Protein AF-A0A352XR32-F1 (afdb_monomer)

Secondary structure (DSSP, 8-state):
-EEEEETTEEEEE-SSSPP-SHHHHHT--HHHHHHHHHHHHTTT----SSSSEEEE--TT--HHHHHHHHH-

Foldseek 3Di:
DDKDDDPQKIFAFQDDDDDPDPVSQVPTDQVVQQVVQVVCVVQVDHDDHRHTRIDGDDPPDDPVNVVSVVPD

Solvent-accessible surface area (backbone atoms only — not comparable to full-atom values): 4338 Å² total; per-residue (Å²): 104,35,77,50,73,60,89,58,35,37,34,40,36,51,34,95,66,78,66,88,49,72,72,60,50,68,69,43,42,50,68,60,28,34,52,50,45,53,57,36,42,77,71,78,48,83,63,71,77,54,49,50,54,50,49,70,68,55,94,86,64,50,70,67,58,54,51,53,65,72,74,107

Sequence (72 aa):
MHVAQIGAKGCAMFRYERARNYRAWWDIDMHLSYAYWLFLANRGILFPPGFDDQWTISIQHTQADIDHHLHV

Nearest PDB structures (foldseek):
  2yku-assembly1_C  TM=9.347E-01  e=8.046E-02  Mesorhizobium sp. LUK
  3l44-assembly1_B  TM=9.494E-01  e=1.492E-01  Bacillus anthracis str. 'Ames Ancestor'
  2cfb-assembly1_A-2  TM=9.212E-01  e=3.401E-01  Synechococcus elongatus
  4zm4-assembly2_C  TM=7.854E-01  e=1.492E-01  Streptomyces pactum
  4zm4-assembly3_F  TM=7.851E-01  e=1.492E-01  Streptomyces pactum

Mean predicted aligned error: 3.41 Å

Radius of gyration: 12.49 Å; Cα contacts (8 Å, |Δi|>4): 84; chains: 1; bounding box: 31×18×30 Å

Structure (mmCIF, N/CA/C/O backbone):
data_AF-A0A352XR32-F1
#
_entry.id   AF-A0A352XR32-F1
#
loop_
_atom_site.group_PDB
_atom_site.id
_atom_site.type_symbol
_atom_site.label_atom_id
_atom_site.label_alt_id
_atom_site.label_comp_id
_atom_site.label_asym_id
_atom_site.label_entity_id
_atom_site.label_seq_id
_atom_site.pdbx_PDB_ins_code
_atom_site.Cartn_x
_atom_site.Cartn_y
_atom_site.Cartn_z
_atom_site.occupancy
_atom_site.B_iso_or_equiv
_atom_site.auth_seq_id
_atom_site.auth_comp_id
_atom_site.auth_asym_id
_atom_site.auth_atom_id
_atom_site.pdbx_PDB_model_num
ATOM 1 N N . MET A 1 1 ? 5.691 -7.156 -5.876 1.00 78.31 1 MET A N 1
ATOM 2 C CA . MET A 1 1 ? 5.249 -6.169 -4.869 1.00 78.31 1 MET A CA 1
ATOM 3 C C . MET A 1 1 ? 6.098 -6.367 -3.632 1.00 78.31 1 MET A C 1
ATOM 5 O O . MET A 1 1 ? 6.230 -7.500 -3.185 1.00 78.31 1 MET A O 1
ATOM 9 N N . HIS A 1 2 ? 6.711 -5.301 -3.125 1.00 87.62 2 HIS A N 1
ATOM 10 C CA . HIS A 1 2 ? 7.464 -5.329 -1.868 1.00 87.62 2 HIS A CA 1
ATOM 11 C C . HIS A 1 2 ? 6.803 -4.398 -0.872 1.00 87.62 2 HIS A C 1
ATOM 13 O O . HIS A 1 2 ? 6.606 -3.225 -1.183 1.00 87.62 2 HIS A O 1
ATOM 19 N N . VAL A 1 3 ? 6.504 -4.922 0.314 1.00 85.56 3 VAL A N 1
ATOM 20 C CA . VAL A 1 3 ? 5.910 -4.149 1.403 1.00 85.56 3 VAL A CA 1
ATOM 21 C C . VAL A 1 3 ? 6.993 -3.743 2.396 1.00 85.56 3 VAL A C 1
ATOM 23 O O . VAL A 1 3 ? 7.815 -4.562 2.815 1.00 85.56 3 VAL A O 1
ATOM 26 N N . ALA A 1 4 ? 7.008 -2.467 2.765 1.00 86.88 4 ALA A N 1
ATOM 27 C CA . ALA A 1 4 ? 7.821 -1.935 3.848 1.00 86.88 4 ALA A CA 1
ATOM 28 C C . ALA A 1 4 ? 6.906 -1.301 4.899 1.00 86.88 4 ALA A C 1
ATOM 30 O O . ALA A 1 4 ? 5.941 -0.631 4.554 1.00 86.88 4 ALA A O 1
ATOM 31 N N . GLN A 1 5 ? 7.213 -1.494 6.181 1.00 89.00 5 GLN A N 1
ATOM 32 C CA . GLN A 1 5 ? 6.423 -0.956 7.287 1.00 89.00 5 GLN A CA 1
ATOM 33 C C . GLN A 1 5 ? 7.343 -0.489 8.412 1.00 89.00 5 GLN A C 1
ATOM 35 O O . GLN A 1 5 ? 8.311 -1.172 8.753 1.00 89.00 5 GLN A O 1
ATOM 40 N N . ILE A 1 6 ? 6.999 0.645 9.020 1.00 86.38 6 ILE A N 1
ATOM 41 C CA . ILE A 1 6 ? 7.541 1.094 10.302 1.00 86.38 6 ILE A CA 1
ATOM 42 C C . ILE A 1 6 ? 6.367 1.596 11.151 1.00 86.38 6 ILE A C 1
ATOM 44 O O . ILE A 1 6 ? 5.774 2.636 10.863 1.00 86.38 6 ILE A O 1
ATOM 48 N N . GLY A 1 7 ? 6.027 0.850 12.204 1.00 91.44 7 GLY A N 1
ATOM 49 C CA . GLY A 1 7 ? 4.879 1.160 13.059 1.00 91.44 7 GLY A CA 1
ATOM 50 C C . GLY A 1 7 ? 3.569 1.205 12.267 1.00 91.44 7 GLY A C 1
ATOM 51 O O . GLY A 1 7 ? 3.264 0.278 11.525 1.00 91.44 7 GLY A O 1
ATOM 52 N N . ALA A 1 8 ? 2.819 2.299 12.415 1.00 92.69 8 ALA A N 1
ATOM 53 C CA . ALA A 1 8 ? 1.522 2.501 11.765 1.00 92.69 8 ALA A CA 1
ATOM 54 C C . ALA A 1 8 ? 1.608 2.991 10.305 1.00 92.69 8 ALA A C 1
ATOM 56 O O . ALA A 1 8 ? 0.572 3.197 9.677 1.00 92.69 8 ALA A O 1
ATOM 57 N N . LYS A 1 9 ? 2.813 3.205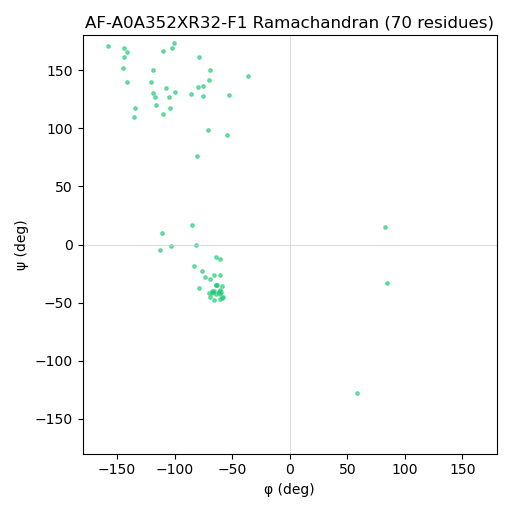 9.759 1.00 92.00 9 LYS A N 1
ATOM 58 C CA . LYS A 1 9 ? 3.016 3.608 8.362 1.00 92.00 9 LYS A CA 1
ATOM 59 C C . LYS A 1 9 ? 3.579 2.445 7.558 1.00 92.00 9 LYS A C 1
ATOM 61 O O . LYS A 1 9 ? 4.550 1.808 7.977 1.00 92.00 9 LYS A O 1
ATOM 66 N N . GLY A 1 10 ? 3.020 2.225 6.378 1.00 91.25 10 GLY A N 1
ATOM 67 C CA . GLY A 1 10 ? 3.531 1.249 5.432 1.00 91.25 10 GLY A CA 1
ATOM 68 C C . GLY A 1 10 ? 3.449 1.742 4.002 1.00 91.25 10 GLY A C 1
ATOM 69 O O . GLY A 1 10 ? 2.797 2.746 3.708 1.00 91.25 10 GLY A O 1
ATOM 70 N N . CYS A 1 11 ? 4.161 1.042 3.128 1.00 90.38 11 CYS A N 1
ATOM 71 C CA . CYS A 1 11 ? 3.917 1.152 1.712 1.00 90.38 11 CYS A CA 1
ATOM 72 C C . CYS A 1 11 ? 4.119 -0.153 0.955 1.00 90.38 11 CYS A C 1
ATOM 74 O O . CYS A 1 11 ? 4.953 -0.982 1.340 1.00 90.38 11 CYS A O 1
ATOM 76 N N . ALA A 1 12 ?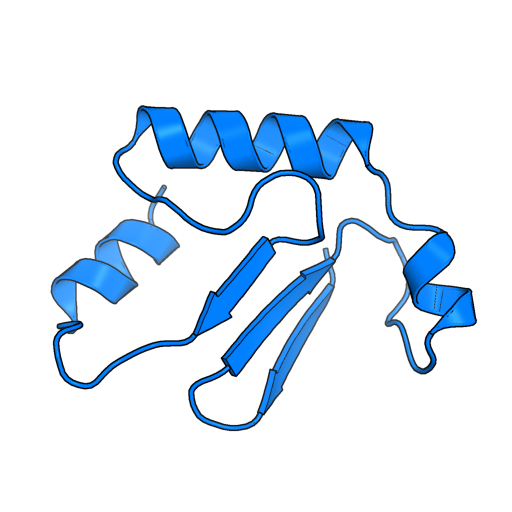 3.395 -0.311 -0.150 1.00 89.69 12 ALA A N 1
ATOM 77 C CA . ALA A 1 12 ? 3.608 -1.381 -1.100 1.00 89.69 12 ALA A CA 1
ATOM 78 C C . ALA A 1 12 ? 4.038 -0.857 -2.468 1.00 89.69 12 ALA A C 1
ATOM 80 O O . ALA A 1 12 ? 3.333 -0.123 -3.156 1.00 89.69 12 ALA A O 1
ATOM 81 N N . MET A 1 13 ? 5.227 -1.292 -2.875 1.00 91.06 13 MET A N 1
ATOM 82 C CA . MET A 1 13 ? 5.880 -0.836 -4.094 1.00 91.06 13 MET A CA 1
ATOM 83 C C . MET A 1 13 ? 5.786 -1.905 -5.184 1.00 91.06 13 MET A C 1
ATOM 85 O O . MET A 1 13 ? 6.214 -3.057 -5.000 1.00 91.06 13 MET A O 1
ATOM 89 N N . PHE A 1 14 ? 5.285 -1.513 -6.354 1.00 90.31 14 PHE A N 1
ATOM 90 C CA . PHE A 1 14 ? 5.228 -2.348 -7.553 1.00 90.31 14 PHE A CA 1
ATOM 91 C C . PHE A 1 14 ? 6.579 -2.373 -8.270 1.00 90.31 14 PHE A C 1
ATOM 93 O O . PHE A 1 14 ? 6.807 -1.714 -9.278 1.00 90.31 14 PHE A O 1
ATOM 100 N N . ARG A 1 15 ? 7.502 -3.145 -7.696 1.00 88.81 15 ARG A N 1
ATOM 101 C CA . ARG A 1 15 ? 8.851 -3.399 -8.215 1.00 88.81 15 ARG A CA 1
ATOM 102 C C . ARG A 1 15 ? 9.269 -4.844 -7.927 1.00 88.81 15 ARG A C 1
ATOM 104 O O . ARG A 1 15 ? 8.671 -5.500 -7.066 1.00 88.81 15 ARG A O 1
ATOM 111 N N . TYR A 1 16 ? 10.271 -5.342 -8.653 1.00 86.62 16 TYR A N 1
ATOM 112 C CA . TYR A 1 16 ? 10.757 -6.722 -8.509 1.00 86.62 16 TYR A CA 1
ATOM 113 C C . TYR A 1 16 ? 11.673 -6.915 -7.296 1.00 86.62 16 TYR A C 1
ATOM 115 O O . TYR A 1 16 ? 11.585 -7.930 -6.612 1.00 86.62 16 TYR A O 1
ATOM 123 N N . GLU A 1 17 ? 12.523 -5.937 -6.992 1.00 89.19 17 GLU A N 1
ATOM 124 C CA . GLU A 1 17 ? 13.452 -5.998 -5.858 1.00 89.19 17 GLU A CA 1
ATOM 125 C C . GLU A 1 17 ? 12.927 -5.194 -4.661 1.00 89.19 17 GLU A C 1
ATOM 127 O O . GLU A 1 17 ? 11.961 -4.446 -4.781 1.00 89.19 17 GLU A O 1
ATOM 132 N N . ARG A 1 18 ? 13.585 -5.242 -3.499 1.00 87.44 18 ARG A N 1
ATOM 133 C CA . ARG A 1 18 ? 13.252 -4.364 -2.358 1.00 87.44 18 ARG A CA 1
ATOM 134 C C . ARG A 1 18 ? 13.972 -3.017 -2.460 1.00 87.44 18 ARG A C 1
ATOM 136 O O . ARG A 1 18 ? 15.186 -2.997 -2.657 1.00 87.44 18 ARG A O 1
ATOM 143 N N . ALA A 1 19 ? 13.257 -1.895 -2.320 1.00 88.88 19 ALA A N 1
ATOM 144 C CA . ALA A 1 19 ? 13.890 -0.576 -2.376 1.00 88.88 19 ALA A CA 1
ATOM 145 C C . ALA A 1 19 ? 14.641 -0.330 -1.062 1.00 88.88 19 ALA A C 1
ATOM 147 O O . ALA A 1 19 ? 14.082 -0.500 0.021 1.00 88.88 19 ALA A O 1
ATOM 148 N N . ARG A 1 20 ? 15.925 0.033 -1.149 1.00 90.38 20 ARG A N 1
ATOM 149 C CA . ARG A 1 20 ? 16.772 0.338 0.023 1.00 90.38 20 ARG A CA 1
ATOM 150 C C . ARG A 1 20 ? 17.185 1.807 0.104 1.00 90.38 20 ARG A C 1
ATOM 152 O O . ARG A 1 20 ? 17.848 2.206 1.053 1.00 90.38 20 ARG A O 1
ATOM 159 N N . ASN 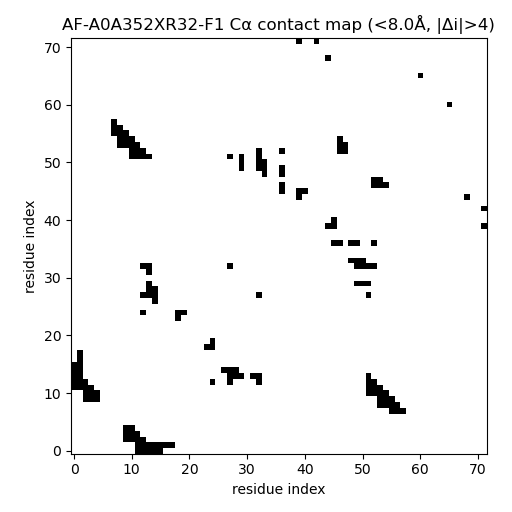A 1 21 ? 16.834 2.595 -0.905 1.00 90.75 21 ASN A N 1
ATOM 160 C CA . ASN A 1 21 ? 17.107 4.021 -0.997 1.00 90.75 21 ASN A CA 1
ATOM 161 C C . ASN A 1 21 ? 16.110 4.669 -1.970 1.00 90.75 21 ASN A C 1
ATOM 163 O O . ASN A 1 21 ? 15.383 3.975 -2.681 1.00 90.75 21 ASN A O 1
ATOM 167 N N . TYR A 1 22 ? 16.110 5.999 -2.013 1.00 89.00 22 TYR A N 1
ATOM 168 C CA . TYR A 1 22 ? 15.199 6.775 -2.854 1.00 89.00 22 TYR A CA 1
ATOM 169 C C . TYR A 1 22 ? 15.393 6.532 -4.361 1.00 89.00 22 TYR A C 1
ATOM 171 O O . TYR A 1 22 ? 14.425 6.488 -5.108 1.00 89.00 22 TYR A O 1
ATOM 179 N N . ARG A 1 23 ? 16.632 6.305 -4.819 1.00 90.69 23 ARG A N 1
ATOM 180 C CA . ARG A 1 23 ? 16.909 6.033 -6.242 1.00 90.69 23 ARG A CA 1
ATOM 181 C C . ARG A 1 23 ? 16.264 4.726 -6.692 1.00 90.69 23 ARG A C 1
ATOM 183 O O . ARG A 1 23 ? 15.639 4.690 -7.734 1.00 90.69 23 ARG A O 1
ATOM 190 N N . ALA A 1 24 ? 16.348 3.689 -5.864 1.00 87.88 24 ALA A N 1
ATOM 191 C CA . ALA A 1 24 ? 15.698 2.409 -6.122 1.00 87.88 24 ALA A CA 1
ATOM 192 C C . ALA A 1 24 ? 14.159 2.502 -6.097 1.00 87.88 24 ALA A C 1
ATOM 194 O O . ALA A 1 24 ? 13.488 1.677 -6.717 1.00 87.88 24 ALA A O 1
ATOM 195 N N . TRP A 1 25 ? 13.600 3.468 -5.359 1.00 86.94 25 TRP A N 1
ATOM 196 C CA . TRP A 1 25 ? 12.164 3.767 -5.355 1.00 86.94 25 TRP A CA 1
ATOM 197 C C . TRP A 1 25 ? 11.718 4.481 -6.642 1.00 86.94 25 TRP A C 1
ATOM 199 O O . TRP A 1 25 ? 10.592 4.281 -7.074 1.00 86.94 25 TRP A O 1
ATOM 209 N N . TRP A 1 26 ? 12.597 5.236 -7.305 1.00 88.50 26 TRP A N 1
ATOM 210 C CA . TRP A 1 26 ? 12.269 5.920 -8.562 1.00 88.50 26 TRP A CA 1
ATOM 211 C C . TRP A 1 26 ? 11.855 4.962 -9.695 1.00 88.50 26 TRP A C 1
ATOM 213 O O . TRP A 1 26 ? 11.079 5.340 -10.565 1.00 88.50 26 TRP A O 1
ATOM 223 N N . ASP A 1 27 ? 12.320 3.711 -9.653 1.00 88.56 27 ASP A N 1
ATOM 224 C CA . ASP A 1 27 ? 12.045 2.685 -10.672 1.00 88.56 27 ASP A CA 1
ATOM 225 C C . ASP A 1 27 ? 10.710 1.936 -10.463 1.00 88.56 27 ASP A C 1
ATOM 227 O O . ASP A 1 27 ? 10.524 0.827 -10.969 1.00 88.56 27 ASP A O 1
ATOM 231 N N . ILE A 1 28 ? 9.794 2.470 -9.653 1.00 90.00 28 ILE A N 1
ATOM 232 C CA . ILE A 1 28 ? 8.476 1.861 -9.434 1.00 90.00 28 ILE A CA 1
ATOM 233 C C . ILE A 1 28 ? 7.617 1.980 -10.694 1.00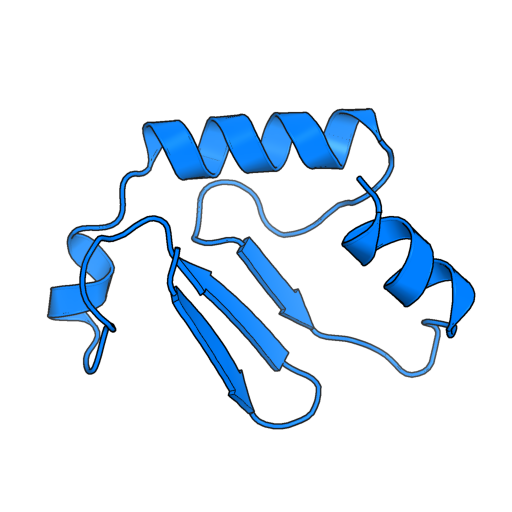 90.00 28 ILE A C 1
ATOM 235 O O . ILE A 1 28 ? 7.603 3.011 -11.366 1.00 90.00 28 ILE A O 1
ATOM 239 N N . ASP A 1 29 ? 6.851 0.928 -10.989 1.00 90.88 29 ASP A N 1
ATOM 240 C CA . ASP A 1 29 ? 5.873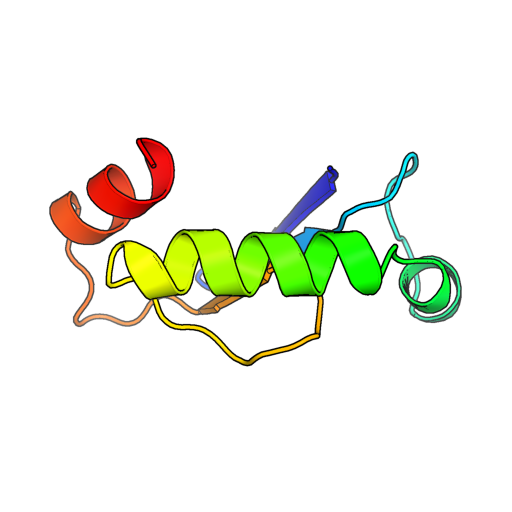 0.961 -12.071 1.00 90.88 29 ASP A CA 1
ATOM 241 C C . ASP A 1 29 ? 4.683 1.856 -11.687 1.00 90.88 29 ASP A C 1
ATOM 243 O O . ASP A 1 29 ? 3.766 1.459 -10.958 1.00 90.88 29 ASP A O 1
ATOM 247 N N . MET A 1 30 ? 4.711 3.093 -12.178 1.00 89.19 30 MET A N 1
ATOM 248 C CA . MET A 1 30 ? 3.681 4.100 -11.918 1.00 89.19 30 MET A CA 1
ATOM 249 C C . MET A 1 30 ? 2.345 3.783 -12.596 1.00 89.19 30 MET A C 1
ATOM 251 O O . MET A 1 30 ? 1.296 4.149 -12.068 1.00 89.19 30 MET A O 1
ATOM 255 N N . HIS A 1 31 ? 2.351 3.086 -13.737 1.00 91.50 31 HIS A N 1
ATOM 256 C CA . HIS A 1 31 ? 1.112 2.696 -14.411 1.00 91.50 31 HIS A CA 1
ATOM 257 C C . HIS A 1 31 ? 0.369 1.647 -13.588 1.00 91.50 31 HIS A C 1
ATOM 259 O O . HIS A 1 31 ? -0.834 1.782 -13.354 1.00 91.50 31 HIS A O 1
ATOM 265 N N . LEU A 1 32 ? 1.095 0.642 -13.094 1.00 91.44 32 LEU A N 1
ATOM 266 C CA . LEU A 1 32 ? 0.534 -0.375 -12.215 1.00 91.44 32 LEU A CA 1
ATOM 267 C C . LEU A 1 32 ? 0.107 0.216 -10.866 1.00 91.44 32 LEU A C 1
ATOM 269 O O . LEU A 1 32 ? -0.981 -0.097 -10.387 1.00 91.44 32 LEU A O 1
ATOM 273 N N . SER A 1 33 ? 0.909 1.117 -10.292 1.00 91.25 33 SER A N 1
ATOM 274 C CA . SER A 1 33 ? 0.573 1.799 -9.031 1.00 91.25 33 SER A CA 1
ATOM 275 C C . SER A 1 33 ? -0.716 2.617 -9.156 1.00 91.25 33 SER A C 1
ATOM 277 O O . SER A 1 33 ? -1.590 2.542 -8.293 1.00 91.25 33 SER A O 1
ATOM 279 N N . TYR A 1 34 ? -0.890 3.340 -10.265 1.00 91.81 34 TYR A N 1
ATOM 280 C CA . TYR A 1 34 ? -2.111 4.099 -10.527 1.00 91.81 34 TYR A CA 1
ATOM 281 C C . TYR A 1 34 ? -3.332 3.199 -10.768 1.00 91.81 34 TYR A C 1
ATOM 283 O O . TYR A 1 34 ? -4.412 3.467 -10.240 1.00 91.81 34 TYR A O 1
ATOM 291 N N . ALA A 1 35 ? -3.174 2.105 -11.520 1.00 92.88 35 ALA A N 1
ATOM 292 C CA . ALA A 1 35 ? -4.246 1.132 -11.726 1.00 92.88 35 ALA A CA 1
ATOM 293 C C . ALA A 1 35 ? -4.689 0.480 -10.405 1.00 92.88 35 ALA A C 1
ATOM 295 O O . ALA A 1 35 ? -5.885 0.319 -10.162 1.00 92.88 35 ALA A O 1
ATOM 296 N N . TYR A 1 36 ? -3.734 0.157 -9.530 1.00 91.88 36 TYR A N 1
ATOM 297 C CA . TYR A 1 36 ? -4.004 -0.366 -8.195 1.00 91.88 36 TYR A CA 1
ATOM 298 C C . TYR A 1 36 ? -4.713 0.662 -7.299 1.00 91.88 36 TYR A C 1
ATOM 300 O O . TYR A 1 36 ? -5.679 0.327 -6.616 1.00 91.88 36 TYR A O 1
ATOM 308 N N . TRP A 1 37 ? -4.318 1.936 -7.367 1.00 92.62 37 TRP A N 1
ATOM 309 C CA . TRP A 1 37 ? -5.038 3.009 -6.681 1.00 92.62 37 TRP A CA 1
ATOM 310 C C . TRP A 1 37 ? -6.503 3.105 -7.140 1.00 92.62 37 TRP A C 1
ATOM 312 O O . TRP A 1 37 ? -7.403 3.131 -6.303 1.00 92.62 37 TRP A O 1
ATOM 322 N N . LEU A 1 38 ? -6.770 3.068 -8.452 1.00 93.62 38 LEU A N 1
ATOM 323 C CA . LEU A 1 38 ? -8.142 3.040 -8.983 1.00 93.62 38 LEU A CA 1
ATOM 324 C C . LEU A 1 38 ? -8.918 1.799 -8.515 1.00 93.62 38 LEU A C 1
ATOM 326 O O . LEU A 1 38 ? -10.108 1.883 -8.210 1.00 93.62 38 LEU A O 1
ATOM 330 N N . PHE A 1 39 ? -8.258 0.643 -8.460 1.00 93.38 39 PHE A N 1
ATOM 331 C CA . PHE A 1 39 ? -8.851 -0.611 -8.003 1.00 93.38 39 PHE A CA 1
ATOM 332 C C . PHE A 1 39 ? -9.352 -0.532 -6.555 1.00 93.38 39 PHE A C 1
ATOM 334 O O . PHE A 1 39 ? -10.492 -0.930 -6.292 1.00 93.38 39 PHE A O 1
ATOM 341 N N . LEU A 1 40 ? -8.527 0.006 -5.651 1.00 93.94 40 LEU A N 1
ATOM 342 C CA . LEU A 1 40 ? -8.865 0.212 -4.241 1.00 93.94 40 LEU A CA 1
ATOM 343 C C . LEU A 1 40 ? -9.906 1.322 -4.055 1.00 93.94 40 LEU A C 1
ATOM 345 O O . LEU A 1 40 ? -10.875 1.139 -3.316 1.00 93.94 40 LEU A O 1
ATOM 349 N N . ALA A 1 41 ? -9.775 2.430 -4.792 1.00 93.75 41 ALA A N 1
ATOM 350 C CA . ALA A 1 41 ? -10.728 3.537 -4.741 1.00 93.75 41 ALA A CA 1
ATOM 351 C C . ALA A 1 41 ? -12.148 3.087 -5.125 1.00 93.75 41 ALA A C 1
ATOM 353 O O . ALA A 1 41 ? -13.113 3.428 -4.441 1.00 93.75 41 ALA A O 1
ATOM 354 N N . ASN A 1 42 ? -12.277 2.233 -6.147 1.00 95.81 42 ASN A N 1
ATOM 355 C CA . ASN A 1 42 ? -13.555 1.634 -6.556 1.00 95.81 42 ASN A CA 1
ATOM 356 C C . ASN A 1 42 ? -14.183 0.710 -5.495 1.00 95.81 42 ASN A C 1
ATOM 358 O O . ASN A 1 42 ? -15.335 0.309 -5.640 1.00 95.81 42 ASN A O 1
ATOM 362 N N . ARG A 1 43 ? -13.439 0.363 -4.442 1.00 96.19 43 ARG A N 1
ATOM 363 C CA . ARG A 1 43 ? -13.887 -0.457 -3.309 1.00 96.19 43 ARG A CA 1
ATOM 364 C C . ARG A 1 43 ? -13.989 0.347 -2.015 1.00 96.19 43 ARG A C 1
ATOM 366 O O . ARG A 1 43 ? -14.199 -0.229 -0.962 1.00 96.19 43 ARG A O 1
ATOM 373 N N . GLY A 1 44 ? -13.874 1.674 -2.078 1.00 95.19 44 GLY A N 1
ATOM 374 C CA . GLY A 1 44 ? -14.017 2.544 -0.910 1.00 95.19 44 GLY A CA 1
ATOM 375 C C . GLY A 1 44 ? -12.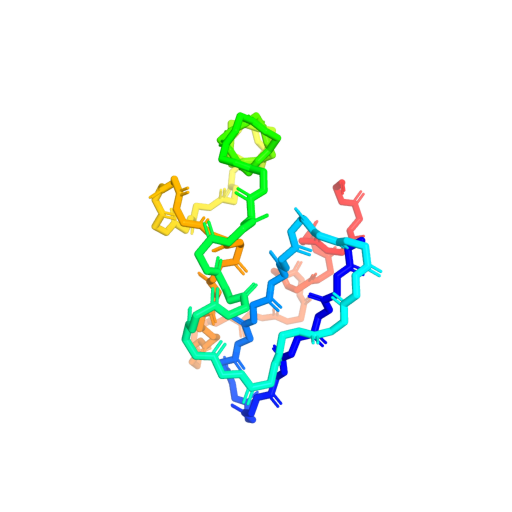756 2.678 -0.054 1.00 95.19 44 GLY A C 1
ATOM 376 O O . GLY A 1 44 ? -12.844 3.178 1.063 1.00 95.19 44 GLY A O 1
ATOM 377 N N . ILE A 1 45 ? -11.588 2.272 -0.560 1.00 93.62 45 ILE A N 1
ATOM 378 C CA . ILE A 1 45 ? -10.297 2.462 0.114 1.00 93.62 45 ILE A CA 1
ATOM 379 C C . ILE A 1 45 ? -9.556 3.608 -0.571 1.00 93.62 45 ILE A C 1
ATOM 381 O O . ILE A 1 45 ? -9.233 3.535 -1.756 1.00 93.62 45 ILE A O 1
ATOM 385 N N . LEU A 1 46 ? -9.288 4.678 0.178 1.00 90.69 46 LEU A N 1
ATOM 386 C CA . LEU A 1 46 ? -8.657 5.890 -0.338 1.00 90.69 46 LEU A CA 1
ATOM 387 C C . LEU A 1 46 ? -7.329 6.161 0.365 1.00 90.69 46 LEU A C 1
ATOM 389 O O . LEU A 1 46 ? -7.247 6.220 1.588 1.00 90.69 46 LEU A O 1
ATOM 393 N N . PHE A 1 47 ? -6.307 6.402 -0.444 1.00 88.56 47 PHE A N 1
ATOM 394 C CA . PHE A 1 47 ? -4.974 6.828 -0.032 1.00 88.56 47 PHE A CA 1
ATOM 395 C C . PHE A 1 47 ? -4.417 7.805 -1.087 1.00 88.56 47 PHE A C 1
ATOM 397 O O . PHE A 1 47 ? -5.046 7.981 -2.142 1.00 88.56 47 PHE A O 1
ATOM 404 N N . PRO A 1 48 ? -3.294 8.502 -0.816 1.00 84.88 48 PRO A N 1
ATOM 405 C CA . PRO A 1 48 ? -2.722 9.456 -1.760 1.00 84.88 48 PRO A CA 1
ATOM 406 C C . PRO A 1 48 ? -2.504 8.828 -3.148 1.00 84.88 48 PRO A C 1
ATOM 408 O O . PRO A 1 48 ? -1.895 7.764 -3.239 1.00 84.88 48 PRO A O 1
ATOM 411 N N . PRO A 1 49 ? -2.990 9.458 -4.233 1.00 76.56 49 PRO A N 1
ATOM 412 C CA . PRO A 1 49 ? -2.905 8.884 -5.568 1.00 76.56 49 PRO A CA 1
ATOM 413 C C . PRO A 1 49 ? -1.473 8.840 -6.103 1.00 76.56 49 PRO A C 1
ATOM 415 O O . PRO A 1 49 ? -0.662 9.733 -5.854 1.00 76.56 49 PRO A O 1
ATOM 418 N N . GLY A 1 50 ? -1.215 7.846 -6.950 1.00 68.50 50 GLY A N 1
ATOM 419 C CA . GLY A 1 50 ? -0.109 7.837 -7.908 1.00 68.50 50 GLY A CA 1
ATOM 420 C C . GLY A 1 50 ? 1.235 7.372 -7.360 1.00 68.50 50 GLY A C 1
ATOM 421 O O . 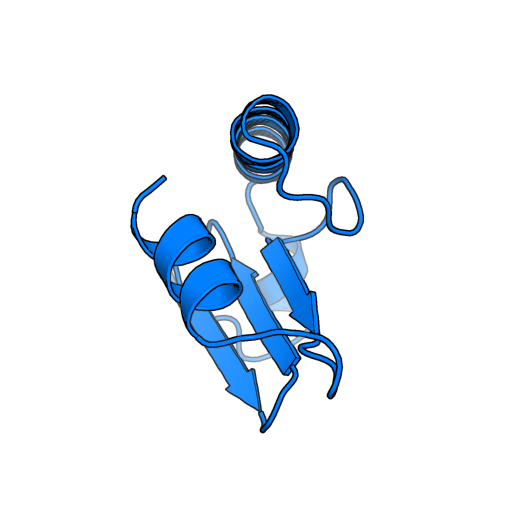GLY A 1 50 ? 1.968 6.727 -8.097 1.00 68.50 50 GLY A O 1
ATOM 422 N N . PHE A 1 51 ? 1.555 7.634 -6.098 1.00 71.25 51 PHE A N 1
ATOM 423 C CA . PHE A 1 51 ? 2.733 7.035 -5.475 1.00 71.25 51 PHE A CA 1
ATOM 424 C C . PHE A 1 51 ? 2.428 5.592 -5.058 1.00 71.25 51 PHE A C 1
ATOM 426 O O . PHE A 1 51 ? 1.261 5.202 -5.006 1.00 71.25 51 PHE A O 1
ATOM 433 N N . ASP A 1 52 ? 3.473 4.791 -4.832 1.00 78.31 52 ASP A N 1
ATOM 434 C CA . ASP A 1 52 ? 3.362 3.469 -4.207 1.00 78.31 52 ASP A CA 1
ATOM 435 C C . ASP A 1 52 ? 2.292 3.459 -3.118 1.00 78.31 52 ASP A C 1
ATOM 437 O O . ASP A 1 52 ? 2.120 4.474 -2.448 1.00 78.31 52 ASP A O 1
ATOM 441 N N . ASP A 1 53 ? 1.577 2.342 -2.965 1.00 86.38 53 ASP A N 1
ATOM 442 C CA . ASP A 1 53 ? 0.454 2.218 -2.032 1.00 86.38 53 ASP A CA 1
ATOM 443 C C . ASP A 1 53 ? 0.911 2.617 -0.635 1.00 86.38 53 ASP A C 1
ATOM 445 O O . ASP A 1 53 ? 1.535 1.815 0.039 1.00 86.38 53 ASP A O 1
ATOM 449 N N . GLN A 1 54 ? 0.723 3.876 -0.249 1.00 88.81 54 GLN A N 1
ATOM 450 C CA . GLN A 1 54 ? 1.284 4.474 0.952 1.00 88.81 54 GLN A CA 1
ATOM 451 C C . GLN A 1 54 ? 0.138 4.712 1.917 1.00 88.81 54 GLN A C 1
ATOM 453 O O . GLN A 1 54 ? -0.693 5.597 1.708 1.00 88.81 54 GLN A O 1
ATOM 458 N N . TRP A 1 55 ? 0.140 3.969 3.018 1.00 90.19 55 TRP A N 1
ATOM 459 C CA . TRP A 1 55 ? -0.886 4.068 4.045 1.00 90.19 55 TRP A CA 1
ATOM 460 C C . TRP A 1 55 ? -0.293 4.490 5.384 1.00 90.19 55 TRP A C 1
ATOM 462 O O . TRP A 1 55 ? 0.861 4.223 5.729 1.00 90.19 55 TRP A O 1
ATOM 472 N N . THR A 1 56 ? -1.107 5.188 6.166 1.00 92.12 56 THR A N 1
ATOM 473 C CA . THR A 1 56 ? -0.834 5.475 7.573 1.00 92.12 56 THR A CA 1
ATOM 474 C C . THR A 1 56 ? -2.104 5.201 8.353 1.00 92.12 56 THR A C 1
ATOM 476 O O . THR A 1 56 ? -3.130 5.836 8.123 1.00 92.12 56 THR A O 1
ATOM 479 N N . ILE A 1 57 ? -2.028 4.243 9.268 1.00 93.50 57 ILE A N 1
ATOM 480 C CA . ILE A 1 57 ? -3.146 3.850 10.113 1.00 93.50 57 ILE A CA 1
ATOM 481 C C . ILE A 1 57 ? -3.270 4.870 11.248 1.00 93.50 57 ILE A C 1
ATOM 483 O O . ILE A 1 57 ? -2.283 5.288 11.856 1.00 93.50 57 ILE A O 1
ATOM 487 N N . SER A 1 58 ? -4.500 5.284 11.524 1.00 93.81 58 SER A N 1
ATOM 488 C CA . SER A 1 58 ? -4.857 6.176 12.630 1.00 93.81 58 SER A CA 1
ATOM 489 C C . SER A 1 58 ? -5.630 5.421 13.710 1.00 93.81 58 SER A C 1
ATOM 491 O O . SER A 1 58 ? -6.173 4.351 13.452 1.00 93.81 58 SER A O 1
ATOM 493 N N . ILE A 1 59 ? -5.772 6.027 14.890 1.00 95.81 59 ILE A N 1
ATOM 494 C CA . ILE A 1 59 ? -6.589 5.486 15.991 1.00 95.81 59 ILE A CA 1
ATOM 495 C C . ILE A 1 59 ? -8.080 5.307 15.647 1.00 95.81 59 ILE A C 1
ATOM 497 O O . ILE A 1 59 ? -8.802 4.693 16.421 1.00 95.81 59 ILE A O 1
ATOM 501 N N . GLN A 1 60 ? -8.552 5.877 14.533 1.00 96.44 60 GLN A N 1
ATOM 502 C CA . GLN A 1 60 ? -9.935 5.715 14.074 1.00 96.44 60 GLN A CA 1
ATOM 503 C C . GLN A 1 60 ? -10.145 4.415 13.292 1.00 96.44 60 GLN A C 1
ATOM 505 O O . GLN A 1 60 ? -11.285 3.993 13.142 1.00 96.44 60 GLN A O 1
ATOM 510 N N . HIS A 1 61 ? -9.072 3.793 12.792 1.00 95.56 61 HIS A N 1
ATOM 511 C CA . HIS A 1 61 ? -9.184 2.547 12.044 1.00 95.56 61 HIS A CA 1
ATOM 512 C C . HIS A 1 61 ? -9.441 1.383 12.995 1.00 95.56 61 HIS A C 1
ATOM 514 O O . HIS A 1 61 ? -8.805 1.243 14.043 1.00 95.56 61 HIS A O 1
ATOM 520 N N . THR A 1 62 ? -10.362 0.526 12.591 1.00 97.25 62 THR A N 1
ATOM 521 C CA . THR A 1 62 ? -10.742 -0.699 13.278 1.00 97.25 62 THR A CA 1
ATOM 522 C C . THR A 1 62 ? -10.111 -1.914 12.603 1.00 97.25 62 THR A C 1
ATOM 524 O O . THR A 1 62 ? -9.592 -1.836 11.489 1.00 97.25 62 THR A O 1
ATOM 527 N N . GLN A 1 63 ? -10.198 -3.075 13.257 1.00 96.12 63 GLN A N 1
ATOM 528 C CA . GLN A 1 63 ? -9.788 -4.335 12.635 1.00 96.12 63 GLN A CA 1
ATOM 529 C C . GLN A 1 63 ? -10.584 -4.621 11.352 1.00 96.12 63 GLN A C 1
ATOM 531 O O . GLN A 1 63 ? -10.010 -5.104 10.386 1.00 96.12 63 GLN A O 1
ATOM 536 N N . ALA A 1 64 ? -11.868 -4.252 11.308 1.00 97.19 64 ALA A N 1
ATOM 537 C CA . ALA A 1 64 ? -12.701 -4.443 10.124 1.00 97.19 64 ALA A CA 1
ATOM 538 C C . ALA A 1 64 ? -12.210 -3.620 8.921 1.00 97.19 64 ALA A C 1
ATOM 540 O O . ALA A 1 64 ? -12.273 -4.103 7.795 1.00 97.19 64 ALA A O 1
ATOM 541 N N . ASP A 1 65 ? -11.676 -2.414 9.148 1.00 95.69 65 ASP A N 1
ATOM 542 C CA . ASP A 1 65 ? -11.097 -1.590 8.078 1.00 95.69 65 ASP A CA 1
ATOM 543 C C . ASP A 1 65 ? -9.823 -2.232 7.507 1.00 95.69 65 ASP A C 1
ATOM 545 O O . ASP A 1 65 ? -9.616 -2.251 6.293 1.00 95.69 65 ASP A O 1
ATOM 549 N N . ILE A 1 66 ? -8.988 -2.802 8.386 1.00 93.44 66 ILE A N 1
ATOM 550 C CA . ILE A 1 66 ? -7.774 -3.535 8.000 1.00 93.44 66 ILE A CA 1
ATOM 551 C C . ILE A 1 66 ? -8.153 -4.797 7.225 1.00 93.44 66 ILE A C 1
ATOM 553 O O . ILE A 1 66 ? -7.617 -5.046 6.147 1.00 93.44 66 ILE A O 1
ATOM 557 N N . ASP A 1 67 ? -9.103 -5.574 7.743 1.00 96.06 67 ASP A N 1
ATOM 558 C CA . ASP A 1 67 ? -9.568 -6.797 7.100 1.00 96.06 67 ASP A CA 1
ATOM 559 C C . ASP A 1 67 ? -10.177 -6.483 5.732 1.00 96.06 67 ASP A C 1
ATOM 561 O O . ASP A 1 67 ? -9.890 -7.183 4.766 1.00 96.06 67 ASP A O 1
ATOM 565 N N . HIS A 1 68 ? -10.955 -5.407 5.606 1.00 95.19 68 HIS A N 1
ATOM 566 C CA . HIS A 1 68 ? -11.489 -4.978 4.319 1.00 95.19 68 HIS A CA 1
ATOM 567 C C . HIS A 1 68 ? -10.371 -4.697 3.306 1.00 95.19 68 HIS A C 1
ATOM 569 O O . HIS A 1 68 ? -10.452 -5.200 2.191 1.00 95.19 68 HIS A O 1
ATOM 575 N N . HIS A 1 69 ? -9.302 -3.994 3.700 1.00 92.31 69 HIS A N 1
ATOM 576 C CA . HIS A 1 69 ? -8.137 -3.744 2.841 1.00 92.31 69 HIS A CA 1
ATOM 577 C C . HIS A 1 69 ? -7.380 -5.022 2.446 1.00 92.31 69 HIS A C 1
ATOM 579 O O . HIS A 1 69 ? -6.834 -5.100 1.349 1.00 92.31 69 HIS A O 1
ATOM 585 N N . LEU A 1 70 ? -7.302 -6.024 3.323 1.00 91.25 70 LEU A N 1
ATOM 586 C CA . LEU A 1 70 ? -6.575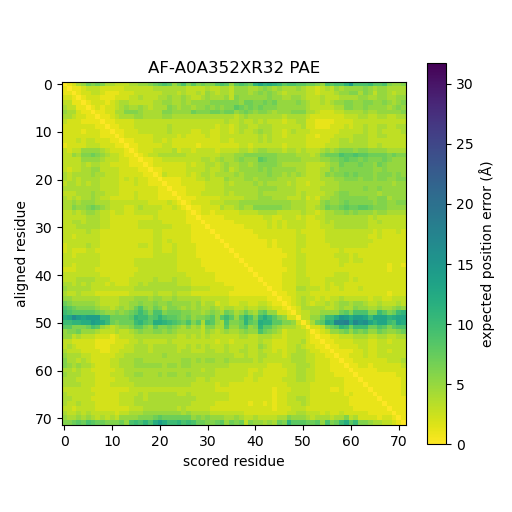 -7.271 3.047 1.00 91.25 70 LEU A CA 1
ATOM 587 C C . LEU A 1 70 ? -7.316 -8.227 2.101 1.00 91.25 70 LEU A C 1
ATOM 589 O O . LEU A 1 70 ? -6.677 -9.092 1.504 1.00 91.25 70 LEU A O 1
ATOM 593 N N . HIS A 1 71 ? -8.641 -8.107 1.995 1.00 92.62 71 HIS A N 1
ATOM 594 C CA . HIS A 1 71 ? -9.484 -9.035 1.233 1.00 92.62 71 HIS A CA 1
ATOM 595 C C . HIS A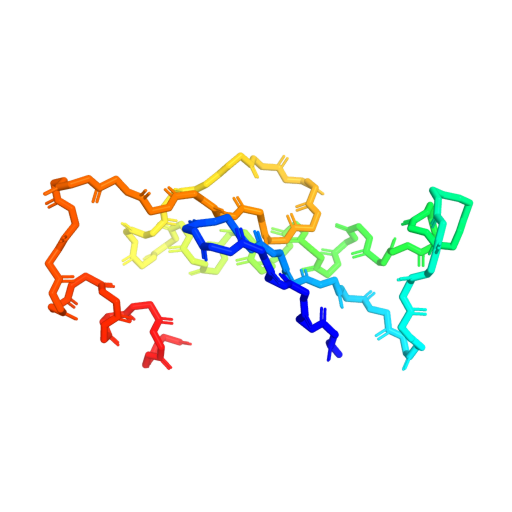 1 71 ? -9.947 -8.499 -0.125 1.00 92.62 71 HIS A C 1
ATOM 597 O O . HIS A 1 71 ? -10.664 -9.211 -0.835 1.00 92.62 71 HIS A O 1
ATOM 603 N N . VAL A 1 72 ? -9.580 -7.266 -0.478 1.00 87.12 72 VAL A N 1
ATOM 604 C CA . VAL A 1 72 ? -9.893 -6.686 -1.790 1.00 87.12 72 VAL A CA 1
ATOM 605 C C . VAL A 1 72 ? -8.904 -7.063 -2.869 1.00 87.12 72 VAL A C 1
ATOM 607 O O . VAL A 1 72 ? -7.681 -7.104 -2.619 1.00 87.12 72 VAL A O 1
#

pLDDT: mean 90.15, std 5.3, range [68.5, 97.25]